Protein AF-A0AA48IBZ1-F1 (afdb_monomer_lite)

Structure (mmCIF, N/CA/C/O backbone):
data_AF-A0AA48IBZ1-F1
#
_entry.id   AF-A0AA48IBZ1-F1
#
loop_
_atom_site.group_PDB
_atom_site.id
_atom_site.type_symbol
_atom_site.label_atom_id
_atom_site.label_alt_id
_atom_site.label_comp_id
_atom_site.label_asym_id
_atom_site.label_entity_id
_atom_site.label_seq_id
_atom_site.pdbx_PDB_ins_code
_atom_site.Cartn_x
_atom_site.Cartn_y
_atom_site.Cartn_z
_atom_site.occupancy
_atom_site.B_iso_or_equiv
_atom_site.auth_seq_id
_atom_site.auth_comp_id
_atom_site.auth_asym_id
_atom_site.auth_atom_id
_atom_site.pdbx_PDB_model_num
ATOM 1 N N . MET A 1 1 ? -25.183 5.230 -11.587 1.00 40.72 1 MET A N 1
ATOM 2 C CA . MET A 1 1 ? -25.996 4.722 -10.460 1.00 40.72 1 MET A CA 1
ATOM 3 C C . MET A 1 1 ? -25.182 3.566 -9.901 1.00 40.72 1 MET A C 1
ATOM 5 O O . MET A 1 1 ? -24.832 2.712 -10.692 1.00 40.72 1 MET A O 1
ATOM 9 N N . GLU A 1 2 ? -24.649 3.564 -8.687 1.00 37.97 2 GLU A N 1
ATOM 10 C CA . GLU A 1 2 ? -25.149 4.068 -7.408 1.00 37.97 2 GLU A CA 1
ATOM 11 C C . GLU A 1 2 ? -24.006 4.773 -6.653 1.00 37.97 2 GLU A C 1
ATOM 13 O O . GLU A 1 2 ? -23.001 4.158 -6.321 1.00 37.97 2 GLU A O 1
ATOM 18 N N . ASN A 1 3 ? -24.149 6.074 -6.392 1.00 48.50 3 ASN A N 1
ATOM 19 C CA . ASN A 1 3 ? -23.362 6.773 -5.375 1.00 48.50 3 ASN A CA 1
ATOM 20 C C . ASN A 1 3 ? -24.295 6.941 -4.181 1.00 48.50 3 ASN A C 1
ATOM 22 O O . ASN A 1 3 ? -24.915 7.989 -4.010 1.00 48.50 3 ASN A O 1
ATOM 26 N N . SER A 1 4 ? -24.471 5.875 -3.409 1.00 59.22 4 SER A N 1
ATOM 27 C CA . SER A 1 4 ? -24.943 6.062 -2.048 1.00 59.22 4 SER A CA 1
ATOM 28 C C . SER A 1 4 ? -23.701 6.167 -1.182 1.00 59.22 4 SER A C 1
ATOM 30 O O . SER A 1 4 ? -23.039 5.167 -0.923 1.00 59.22 4 SER A O 1
ATOM 32 N N . ASP A 1 5 ? -23.394 7.380 -0.718 1.00 83.88 5 ASP A N 1
ATOM 33 C CA . ASP A 1 5 ? -22.359 7.644 0.297 1.00 83.88 5 ASP A CA 1
ATOM 34 C C . ASP A 1 5 ? -22.659 6.932 1.631 1.00 83.88 5 ASP A C 1
ATOM 36 O O . ASP A 1 5 ? -21.918 7.083 2.599 1.00 83.88 5 ASP A O 1
ATOM 40 N N . PHE A 1 6 ? -23.758 6.178 1.697 1.00 90.69 6 PHE A N 1
ATOM 41 C CA . PHE A 1 6 ? -24.279 5.513 2.871 1.00 90.69 6 PHE A CA 1
ATOM 42 C C . PHE A 1 6 ? -24.730 4.083 2.560 1.00 90.69 6 PHE A C 1
ATOM 44 O O . PHE A 1 6 ? -25.200 3.775 1.465 1.00 90.69 6 PHE A O 1
ATOM 51 N N . TYR A 1 7 ? -24.642 3.215 3.557 1.00 93.12 7 TYR A N 1
ATOM 52 C CA . TYR A 1 7 ? -25.127 1.848 3.525 1.00 93.12 7 TYR A CA 1
ATOM 53 C C . TYR A 1 7 ? -25.852 1.525 4.826 1.00 93.12 7 TYR A C 1
ATOM 55 O O . TYR A 1 7 ? -25.315 1.745 5.910 1.00 93.12 7 TYR A O 1
ATOM 63 N N . THR A 1 8 ? -27.065 0.993 4.721 1.00 96.00 8 THR A N 1
ATOM 64 C CA . THR A 1 8 ? -27.807 0.491 5.878 1.00 96.00 8 THR A CA 1
ATOM 65 C C . THR A 1 8 ? -27.450 -0.971 6.109 1.00 96.00 8 THR A C 1
ATOM 67 O O . THR A 1 8 ? -27.672 -1.815 5.244 1.00 96.00 8 THR A O 1
ATOM 70 N N . VAL A 1 9 ? -26.906 -1.256 7.288 1.00 96.81 9 VAL A N 1
ATOM 71 C CA . VAL A 1 9 ? -26.463 -2.581 7.727 1.00 96.81 9 VAL A CA 1
ATOM 72 C C . VAL A 1 9 ? -27.644 -3.550 7.731 1.00 96.81 9 VAL A C 1
ATOM 74 O O . VAL A 1 9 ? -28.707 -3.260 8.287 1.00 96.81 9 VAL A O 1
ATOM 77 N N . LEU A 1 10 ? -27.456 -4.716 7.120 1.00 96.50 10 LEU A N 1
ATOM 78 C CA . LEU A 1 10 ? -28.427 -5.802 7.067 1.00 96.50 10 LEU A CA 1
ATOM 79 C C . LEU A 1 10 ? -28.135 -6.857 8.141 1.00 96.50 10 LEU A C 1
ATOM 81 O O . LEU A 1 10 ? -27.057 -6.925 8.733 1.00 96.50 10 LEU A O 1
ATOM 85 N N . LYS A 1 11 ? -29.115 -7.730 8.398 1.00 96.88 11 LYS A N 1
ATOM 86 C CA . LYS A 1 11 ? -28.926 -8.873 9.298 1.00 96.88 11 LYS A CA 1
ATOM 87 C C . LYS A 1 11 ? -27.832 -9.800 8.756 1.00 96.88 11 LYS A C 1
ATOM 89 O O . LYS A 1 11 ? -27.999 -10.373 7.686 1.00 96.88 11 LYS A O 1
ATOM 94 N N . GLY A 1 12 ? -26.770 -9.989 9.542 1.00 93.06 12 GLY A N 1
ATOM 95 C CA . GLY A 1 12 ? -25.626 -10.842 9.193 1.00 93.06 12 GLY A CA 1
ATOM 96 C C . GLY A 1 12 ? -24.453 -10.103 8.543 1.00 93.06 12 GLY A C 1
ATOM 97 O O . GLY A 1 12 ? -23.449 -10.737 8.220 1.00 93.06 12 GLY A O 1
ATOM 98 N N . ASP A 1 13 ? -24.552 -8.786 8.366 1.00 97.06 13 ASP A N 1
ATOM 99 C CA . ASP A 1 13 ? -23.426 -7.986 7.900 1.00 97.06 13 ASP A CA 1
ATOM 100 C C . ASP A 1 13 ? -22.321 -7.875 8.955 1.00 97.06 13 ASP A C 1
ATOM 102 O O . ASP A 1 13 ? -22.568 -7.842 10.161 1.00 97.06 13 ASP A O 1
ATOM 106 N N . THR A 1 14 ? -21.088 -7.767 8.468 1.00 96.88 14 THR A N 1
ATOM 107 C CA . THR A 1 14 ? -19.904 -7.405 9.248 1.00 96.88 14 THR A CA 1
ATOM 108 C C . THR A 1 14 ? -19.197 -6.254 8.545 1.00 96.88 14 THR A C 1
ATOM 110 O O . THR A 1 14 ? -19.291 -6.110 7.327 1.00 96.88 14 THR A O 1
ATOM 113 N N . LEU A 1 15 ? -18.422 -5.434 9.257 1.00 93.81 15 LEU A N 1
ATOM 114 C CA . LEU A 1 15 ? -17.665 -4.377 8.577 1.00 93.81 15 LEU A CA 1
ATOM 115 C C . LEU A 1 15 ? -16.712 -4.935 7.506 1.00 93.81 15 LEU A C 1
ATOM 117 O O . LEU A 1 15 ? -16.547 -4.310 6.461 1.00 93.81 15 LEU A O 1
ATOM 121 N N . CYS A 1 16 ? -16.150 -6.131 7.714 1.00 90.12 16 CYS A N 1
ATOM 122 C CA . CYS A 1 16 ? -15.295 -6.811 6.740 1.00 90.12 16 CYS A CA 1
ATOM 123 C C . CYS A 1 16 ? -16.031 -7.163 5.442 1.00 90.12 16 CYS A C 1
ATOM 125 O O . CYS A 1 16 ? -15.497 -6.929 4.357 1.00 90.12 16 CYS A O 1
ATOM 127 N N . ASN A 1 17 ? -17.241 -7.730 5.509 1.00 94.38 17 ASN A N 1
ATOM 128 C CA . ASN A 1 17 ? -17.964 -8.098 4.287 1.00 94.38 17 ASN A CA 1
ATOM 129 C C . ASN A 1 17 ? -18.548 -6.867 3.572 1.00 94.38 17 ASN A C 1
ATOM 131 O O . ASN A 1 17 ? -18.531 -6.822 2.341 1.00 94.38 17 ASN A O 1
ATOM 135 N N . ILE A 1 18 ? -18.939 -5.833 4.323 1.00 92.25 18 ILE A N 1
ATOM 136 C CA . ILE A 1 18 ? -19.322 -4.526 3.785 1.00 92.25 18 ILE A CA 1
ATOM 137 C C . ILE A 1 18 ? -18.119 -3.912 3.058 1.00 92.25 18 ILE A C 1
ATOM 139 O O . ILE A 1 18 ? -18.229 -3.545 1.889 1.00 92.25 18 ILE A O 1
ATOM 143 N N . ALA A 1 19 ? -16.943 -3.872 3.687 1.00 87.56 19 ALA A N 1
ATOM 144 C CA . ALA A 1 19 ? -15.721 -3.387 3.052 1.00 87.56 19 ALA A CA 1
ATOM 145 C C . ALA A 1 19 ? -15.369 -4.199 1.804 1.00 87.56 19 ALA A C 1
ATOM 147 O O . ALA A 1 19 ? -15.138 -3.629 0.744 1.00 87.56 19 ALA A O 1
ATOM 148 N N . LYS A 1 20 ? -15.443 -5.530 1.855 1.00 83.75 20 LYS A N 1
ATOM 149 C CA . LYS A 1 20 ? -15.198 -6.350 0.665 1.00 83.75 20 LYS A CA 1
ATOM 150 C C . LYS A 1 20 ? -16.146 -6.006 -0.481 1.00 83.75 20 LYS A C 1
ATOM 152 O O . LYS A 1 20 ? -15.704 -5.894 -1.622 1.00 83.75 20 LYS A O 1
ATOM 157 N N . LYS A 1 21 ? -17.432 -5.838 -0.174 1.00 86.19 21 LYS A N 1
ATOM 158 C CA . LYS A 1 21 ? -18.489 -5.558 -1.148 1.00 86.19 21 LYS A CA 1
ATOM 159 C C . LYS A 1 21 ? -18.339 -4.181 -1.790 1.00 86.19 21 LYS A C 1
ATOM 161 O O . LYS A 1 21 ? -18.440 -4.072 -3.006 1.00 86.19 21 LYS A O 1
ATOM 166 N N . PHE A 1 22 ? -18.111 -3.147 -0.987 1.00 85.31 22 PHE A N 1
ATOM 167 C CA . PHE A 1 22 ? -18.132 -1.759 -1.461 1.00 85.31 22 PHE A CA 1
ATOM 168 C C . PHE A 1 22 ? -16.745 -1.201 -1.782 1.00 85.31 22 PHE A C 1
ATOM 170 O O . PHE A 1 22 ? -16.607 -0.326 -2.633 1.00 85.31 22 PHE A O 1
ATOM 177 N N . LEU A 1 23 ? -15.716 -1.721 -1.122 1.00 77.94 23 LEU A N 1
ATOM 178 C CA . LEU A 1 23 ? -14.337 -1.244 -1.191 1.00 77.94 23 LEU A CA 1
ATOM 179 C C . LEU A 1 23 ? -13.395 -2.266 -1.857 1.00 77.94 23 LEU A C 1
ATOM 181 O O . LEU A 1 23 ? -12.216 -1.977 -2.054 1.00 77.94 23 LEU A O 1
ATOM 185 N N . GLY A 1 24 ? -13.895 -3.450 -2.229 1.00 75.50 24 GLY A N 1
ATOM 186 C CA . GLY A 1 24 ? -13.147 -4.486 -2.951 1.00 75.50 24 GLY A CA 1
ATOM 187 C C . GLY A 1 24 ? -12.201 -5.322 -2.083 1.00 75.50 24 GLY A C 1
ATOM 188 O O . GLY A 1 24 ? -11.681 -6.342 -2.547 1.00 75.50 24 GLY A O 1
ATOM 189 N N . ASP A 1 25 ? -12.027 -4.959 -0.813 1.00 75.06 25 ASP A N 1
ATOM 190 C CA . ASP A 1 25 ? -11.089 -5.582 0.120 1.00 75.06 25 ASP A CA 1
ATOM 191 C C . ASP A 1 25 ? -11.682 -5.616 1.538 1.00 75.06 25 ASP A C 1
ATOM 193 O O . ASP A 1 25 ? -12.211 -4.617 2.026 1.00 75.06 25 ASP A O 1
ATOM 197 N N . THR A 1 26 ? -11.613 -6.784 2.184 1.00 79.56 26 THR A N 1
ATOM 198 C CA . THR A 1 26 ? -12.074 -6.980 3.563 1.00 79.56 26 THR A CA 1
ATOM 199 C C . THR A 1 26 ? -11.320 -6.096 4.542 1.00 79.56 26 THR A C 1
ATOM 201 O O . THR A 1 26 ? -11.916 -5.652 5.512 1.00 79.56 26 THR A O 1
ATOM 204 N N . ASP A 1 27 ? -10.045 -5.801 4.281 1.00 77.38 27 ASP A N 1
ATOM 205 C CA . ASP A 1 27 ? -9.158 -5.072 5.192 1.00 77.38 27 ASP A CA 1
ATOM 206 C C . ASP A 1 27 ? -9.456 -3.572 5.273 1.00 77.38 27 ASP A C 1
ATOM 208 O O . ASP A 1 27 ? -9.014 -2.886 6.197 1.00 77.38 27 ASP A O 1
ATOM 212 N N . ARG A 1 28 ? -10.271 -3.065 4.344 1.00 80.06 28 ARG A N 1
ATOM 213 C CA . ARG A 1 28 ? -10.695 -1.660 4.281 1.00 80.06 28 ARG A CA 1
ATOM 214 C C . ARG A 1 28 ? -11.829 -1.323 5.253 1.00 80.06 28 ARG A C 1
ATOM 216 O O . ARG A 1 28 ? -12.324 -0.199 5.275 1.00 80.06 28 ARG A O 1
ATOM 223 N N . PHE A 1 29 ? -12.235 -2.268 6.100 1.00 87.00 29 PHE A N 1
ATOM 224 C CA . PHE A 1 29 ? -13.274 -2.072 7.113 1.00 87.00 29 PHE A CA 1
ATOM 225 C C . PHE A 1 29 ? -12.949 -0.945 8.104 1.00 87.00 29 PHE A C 1
ATOM 227 O O . PHE A 1 29 ? -13.848 -0.248 8.575 1.00 87.00 29 PHE A O 1
ATOM 234 N N . GLN A 1 30 ? -11.661 -0.710 8.369 1.00 81.75 30 GLN A N 1
ATOM 235 C CA . GLN A 1 30 ? -11.209 0.369 9.245 1.00 81.75 30 GLN A CA 1
ATOM 236 C C . GLN A 1 30 ? -11.529 1.759 8.684 1.00 81.75 30 GLN A C 1
ATOM 238 O O . GLN A 1 30 ? -11.794 2.677 9.458 1.00 81.75 30 GLN A O 1
ATOM 243 N N . GLU A 1 31 ? -11.560 1.921 7.358 1.00 82.12 31 GLU A N 1
ATOM 244 C CA . GLU A 1 31 ? -11.960 3.183 6.726 1.00 82.12 31 GLU A CA 1
ATOM 245 C C . GLU A 1 31 ? -13.419 3.508 7.060 1.00 82.12 31 GLU A C 1
ATOM 247 O O . GLU A 1 31 ? -13.750 4.648 7.384 1.00 82.12 31 GLU A O 1
ATOM 252 N N . ILE A 1 32 ? -14.280 2.484 7.048 1.00 88.38 32 ILE A N 1
ATOM 253 C CA . ILE A 1 32 ? -15.687 2.604 7.434 1.00 88.38 32 ILE A CA 1
ATOM 254 C C . ILE A 1 32 ? -15.785 2.967 8.919 1.00 88.38 32 ILE A C 1
ATOM 256 O O . ILE A 1 32 ? -16.519 3.890 9.263 1.00 88.38 32 ILE A O 1
ATOM 260 N N . MET A 1 33 ? -15.020 2.305 9.796 1.00 90.50 33 MET A N 1
ATOM 261 C CA . MET A 1 33 ? -15.014 2.626 11.231 1.00 90.50 33 MET A CA 1
ATOM 262 C C . MET A 1 33 ? -14.649 4.084 11.490 1.00 90.50 33 MET A C 1
ATOM 264 O O . MET A 1 33 ? -15.395 4.792 12.160 1.00 90.50 33 MET A O 1
ATOM 268 N N . MET A 1 34 ? -13.527 4.550 10.935 1.00 81.56 34 MET A N 1
ATOM 269 C CA . MET A 1 34 ? -13.041 5.910 11.174 1.00 81.56 34 MET A CA 1
ATOM 270 C C . MET A 1 34 ? -13.997 6.962 10.622 1.00 81.56 34 MET A C 1
ATOM 272 O O . MET A 1 34 ? -14.252 7.965 11.281 1.00 81.56 34 MET A O 1
ATOM 276 N N . LEU A 1 35 ? -14.569 6.723 9.441 1.00 85.62 35 LEU A N 1
ATOM 277 C CA . LEU A 1 35 ? -15.517 7.647 8.825 1.00 85.62 35 LEU A CA 1
ATOM 278 C C . LEU A 1 35 ? -16.829 7.774 9.616 1.00 85.62 35 LEU A C 1
ATOM 280 O O . LEU A 1 35 ? -17.496 8.806 9.532 1.00 85.62 35 LEU A O 1
ATOM 284 N N . ASN A 1 36 ? -17.184 6.739 10.380 1.00 90.25 36 ASN A N 1
ATOM 285 C CA . ASN A 1 36 ? -18.391 6.678 11.204 1.00 90.25 36 ASN A CA 1
ATOM 286 C C . ASN A 1 36 ? -18.119 6.841 12.705 1.00 90.25 36 ASN A C 1
ATOM 288 O O . ASN A 1 36 ? -19.047 6.697 13.494 1.00 90.25 36 ASN A O 1
ATOM 292 N N . ASN A 1 37 ? -16.876 7.147 13.097 1.00 88.50 37 ASN A N 1
ATOM 293 C CA . ASN A 1 37 ? -16.438 7.238 14.493 1.00 88.50 37 ASN A CA 1
ATOM 294 C C . ASN A 1 37 ? -16.804 5.996 15.335 1.00 88.50 37 ASN A C 1
ATOM 296 O O . ASN A 1 37 ? -17.210 6.126 16.487 1.00 88.50 37 ASN A O 1
ATOM 300 N N . LEU A 1 38 ? -16.689 4.794 14.760 1.00 90.81 38 LEU A N 1
ATOM 301 C CA . LEU A 1 38 ? -16.932 3.542 15.483 1.00 90.81 38 LEU A CA 1
ATOM 302 C C . LEU A 1 38 ? -15.730 3.189 16.364 1.00 90.81 38 LEU A C 1
ATOM 304 O O . LEU A 1 38 ? -14.583 3.216 15.908 1.00 90.81 38 LEU A O 1
ATOM 308 N N . GLU A 1 39 ? -15.999 2.828 17.616 1.00 87.81 39 GLU A N 1
ATOM 309 C CA . GLU A 1 39 ? -14.972 2.407 18.577 1.00 87.81 39 GLU A CA 1
ATOM 310 C C . GLU A 1 39 ? -14.580 0.932 18.408 1.00 87.81 39 GLU A C 1
ATOM 312 O O . GLU A 1 39 ? -13.429 0.566 18.663 1.00 87.81 39 GLU A O 1
ATOM 317 N N . ASP A 1 40 ? -15.509 0.106 17.921 1.00 90.62 40 ASP A N 1
ATOM 318 C CA . ASP A 1 40 ? -15.337 -1.322 17.675 1.00 90.62 40 ASP A CA 1
ATOM 319 C C . ASP A 1 40 ? -15.913 -1.754 16.311 1.00 90.62 40 ASP A C 1
ATOM 321 O O . ASP A 1 40 ? -16.420 -0.945 15.529 1.00 90.62 40 ASP A O 1
ATOM 325 N N . GLU A 1 41 ? -15.770 -3.041 15.993 1.00 91.50 41 GLU A N 1
ATOM 326 C CA . GLU A 1 41 ? -16.207 -3.610 14.715 1.00 91.50 41 GLU A CA 1
ATOM 327 C C . GLU A 1 41 ? -17.701 -3.987 14.691 1.00 91.50 41 GLU A C 1
ATOM 329 O O . GLU A 1 41 ? -18.193 -4.498 13.678 1.00 91.50 41 GLU A O 1
ATOM 334 N N . ASN A 1 42 ? -18.427 -3.758 15.791 1.00 94.31 42 ASN A N 1
ATOM 335 C CA . ASN A 1 42 ? -19.816 -4.165 15.917 1.00 94.31 42 ASN A CA 1
ATOM 336 C C . ASN A 1 42 ? -20.714 -3.224 15.117 1.00 94.31 42 ASN A C 1
ATOM 338 O O . ASN A 1 42 ? -20.695 -2.002 15.266 1.00 94.31 42 ASN A O 1
ATOM 342 N N . VAL A 1 43 ? -21.553 -3.826 14.280 1.00 95.94 43 VAL A N 1
ATOM 343 C CA . VAL A 1 43 ? -22.583 -3.124 13.523 1.00 95.94 43 VAL A CA 1
ATOM 344 C C . VAL A 1 43 ? -23.918 -3.822 13.688 1.00 95.94 43 VAL A C 1
ATOM 346 O O . VAL A 1 43 ? -23.984 -5.046 13.803 1.00 95.94 43 VAL A O 1
ATOM 349 N N . TYR A 1 44 ? -24.991 -3.039 13.702 1.00 96.56 44 TYR A N 1
ATOM 350 C CA . TYR A 1 44 ? -26.329 -3.541 14.004 1.00 96.56 44 TYR A CA 1
ATOM 351 C C . TYR A 1 44 ? -27.271 -3.366 12.814 1.00 96.56 44 TYR A C 1
ATOM 353 O O . TYR A 1 44 ? -27.212 -2.335 12.144 1.00 96.56 44 TYR A O 1
ATOM 361 N N . PRO A 1 45 ? -28.183 -4.322 12.553 1.00 97.25 45 PRO A N 1
ATOM 362 C CA . PRO A 1 45 ? -29.165 -4.177 11.485 1.00 97.25 45 PRO A CA 1
ATOM 363 C C . PRO A 1 45 ? -29.954 -2.867 11.607 1.00 97.25 45 PRO A C 1
ATOM 365 O O . PRO A 1 45 ? -30.458 -2.540 12.679 1.00 97.25 45 PRO A O 1
ATOM 368 N N . GLY A 1 46 ? -30.054 -2.119 10.508 1.00 93.75 46 GLY A N 1
ATOM 369 C CA . GLY A 1 46 ? -30.684 -0.795 10.460 1.00 93.75 46 GLY A CA 1
ATOM 370 C C . GLY A 1 46 ? -29.738 0.381 10.740 1.00 93.75 46 GLY A C 1
ATOM 371 O O . GLY A 1 46 ? -30.092 1.522 10.442 1.00 93.75 46 GLY A O 1
ATOM 372 N N . GLN A 1 47 ? -28.523 0.137 11.242 1.00 97.19 47 GLN A N 1
ATOM 373 C CA . GLN A 1 47 ? -27.496 1.173 11.365 1.00 97.19 47 GLN A CA 1
ATOM 374 C C . GLN A 1 47 ? -27.110 1.693 9.981 1.00 97.19 47 GLN A C 1
ATOM 376 O O . GLN A 1 47 ? -26.842 0.914 9.071 1.00 97.19 47 GLN A O 1
ATOM 381 N N . THR A 1 48 ? -27.053 3.013 9.816 1.00 95.69 48 THR A N 1
ATOM 382 C CA . THR A 1 48 ? -26.596 3.625 8.564 1.00 95.69 48 THR A CA 1
ATOM 383 C C . THR A 1 48 ? -25.138 4.033 8.701 1.00 95.69 48 THR A C 1
ATOM 385 O O . THR A 1 48 ? -24.799 4.879 9.524 1.00 95.69 48 THR A O 1
ATOM 388 N N . LEU A 1 49 ? -24.281 3.416 7.894 1.00 94.69 49 LEU A N 1
ATOM 389 C CA . LEU A 1 49 ? -22.858 3.701 7.805 1.00 94.69 49 LEU A CA 1
ATOM 390 C C . LEU A 1 49 ? -22.599 4.594 6.608 1.00 94.69 49 LEU A C 1
ATOM 392 O O . LEU A 1 49 ? -23.008 4.277 5.498 1.00 94.69 49 LEU A O 1
ATOM 396 N N . ARG A 1 50 ? -21.854 5.671 6.799 1.00 91.62 50 ARG A N 1
ATOM 397 C CA . ARG A 1 50 ? -21.220 6.393 5.708 1.00 91.62 50 ARG A CA 1
ATOM 398 C C . ARG A 1 50 ? -20.119 5.519 5.110 1.00 91.62 50 ARG A C 1
ATOM 400 O O . ARG A 1 50 ? -19.225 5.076 5.828 1.00 91.62 50 ARG A O 1
ATOM 407 N N . LEU A 1 51 ? -20.171 5.263 3.813 1.00 88.56 51 LEU A N 1
ATOM 408 C CA . LEU A 1 51 ? -19.117 4.537 3.120 1.00 88.56 51 LEU A CA 1
ATOM 409 C C . LEU A 1 51 ? -18.050 5.517 2.620 1.00 88.56 51 LEU A C 1
ATOM 411 O O . LEU A 1 51 ? -18.387 6.625 2.186 1.00 88.56 51 LEU A O 1
ATOM 415 N N . PRO A 1 52 ? -16.760 5.135 2.658 1.00 77.62 52 PRO A N 1
ATOM 416 C CA . PRO A 1 52 ? -15.727 5.868 1.949 1.00 77.62 52 PRO A CA 1
ATOM 417 C C . PRO A 1 52 ? -16.143 5.988 0.489 1.00 77.62 52 PRO A C 1
ATOM 419 O O . PRO A 1 52 ? -16.479 4.989 -0.153 1.00 77.62 52 PRO A O 1
ATOM 422 N N . LYS A 1 53 ? -16.137 7.211 -0.046 1.00 68.25 53 LYS A N 1
ATOM 423 C CA . LYS A 1 53 ? -16.321 7.384 -1.483 1.00 68.25 53 LYS A CA 1
ATOM 424 C C . LYS A 1 53 ? -15.226 6.579 -2.170 1.00 68.25 53 LYS A C 1
ATOM 426 O O . LYS A 1 53 ? -14.052 6.786 -1.873 1.00 68.25 53 LYS A O 1
ATOM 431 N N . ASN A 1 54 ? -15.594 5.739 -3.135 1.00 53.97 54 ASN A N 1
ATOM 432 C CA . ASN A 1 54 ? -14.657 5.173 -4.113 1.00 53.97 54 ASN A CA 1
ATOM 433 C C . ASN A 1 54 ? -14.180 6.282 -5.083 1.00 53.97 54 ASN A C 1
ATOM 435 O O . ASN A 1 54 ? -14.182 6.135 -6.300 1.00 53.97 54 ASN A O 1
ATOM 439 N N . GLN A 1 55 ? -13.845 7.454 -4.540 1.00 42.22 55 GLN A N 1
ATOM 440 C CA . GLN A 1 55 ? -13.168 8.518 -5.247 1.00 42.22 55 GLN A CA 1
ATOM 441 C C . GLN A 1 55 ? -11.680 8.211 -5.153 1.00 42.22 55 GLN A C 1
ATOM 443 O O . GLN A 1 55 ? -11.089 8.264 -4.075 1.00 42.22 55 GLN A O 1
ATOM 448 N N . CYS A 1 56 ? -11.109 7.853 -6.299 1.00 44.22 56 CYS A N 1
ATOM 449 C CA . CYS A 1 56 ? -9.678 7.802 -6.563 1.00 44.22 56 CYS A CA 1
ATOM 450 C C . CYS A 1 56 ? -9.031 9.174 -6.301 1.00 44.22 56 CYS A C 1
ATOM 452 O O . CYS A 1 56 ? -8.808 9.916 -7.251 1.00 44.22 56 CYS A O 1
ATOM 454 N N . SER A 1 57 ? -8.862 9.564 -5.030 1.00 50.38 57 SER A N 1
ATOM 455 C CA . SER A 1 57 ? -8.040 10.718 -4.626 1.00 50.38 57 SER A CA 1
ATOM 456 C C . SER A 1 57 ? -7.853 10.874 -3.102 1.00 50.38 57 SER A C 1
ATOM 458 O O . SER A 1 57 ? -7.603 11.987 -2.633 1.00 50.38 57 SER A O 1
ATOM 460 N N . GLY A 1 58 ? -8.045 9.833 -2.284 1.00 56.28 58 GLY A N 1
ATOM 461 C CA . GLY A 1 58 ? -7.959 9.944 -0.821 1.00 56.28 58 GLY A CA 1
ATOM 462 C C . GLY A 1 58 ? -7.053 8.884 -0.215 1.00 56.28 58 GLY A C 1
ATOM 463 O O . GLY A 1 58 ? -7.232 7.698 -0.482 1.00 56.28 58 GLY A O 1
ATOM 464 N N . ASP A 1 59 ? -6.083 9.303 0.596 1.00 68.00 59 ASP A N 1
ATOM 465 C CA . ASP A 1 59 ? -5.252 8.399 1.394 1.00 68.00 59 ASP A CA 1
ATOM 466 C C . ASP A 1 59 ? -6.134 7.461 2.245 1.00 68.00 59 ASP A C 1
ATOM 468 O O . ASP A 1 59 ? -7.081 7.916 2.892 1.00 68.00 59 ASP A O 1
ATOM 472 N N . ILE A 1 60 ? -5.809 6.165 2.295 1.00 74.94 60 ILE A N 1
ATOM 473 C CA . ILE A 1 60 ? -6.440 5.217 3.229 1.00 74.94 60 ILE A CA 1
ATOM 474 C C . ILE A 1 60 ? -6.033 5.613 4.649 1.00 74.94 60 ILE A C 1
ATOM 476 O O . ILE A 1 60 ? -4.862 5.882 4.903 1.00 74.94 60 ILE A O 1
ATOM 480 N N . LEU A 1 61 ? -6.965 5.626 5.599 1.00 80.88 61 LEU A N 1
ATOM 481 C CA . LEU A 1 61 ? -6.621 5.781 7.012 1.00 80.88 61 LEU A CA 1
ATOM 482 C C . LEU A 1 61 ? -6.493 4.402 7.660 1.00 80.88 61 LEU A C 1
ATOM 484 O O . LEU A 1 61 ? -7.416 3.594 7.603 1.00 80.88 61 LEU A O 1
ATOM 488 N N . TYR A 1 62 ? -5.352 4.146 8.295 1.00 84.38 62 TYR A N 1
ATOM 489 C CA . TYR A 1 62 ? -5.036 2.890 8.966 1.00 84.38 62 TYR A CA 1
ATOM 490 C C . TYR A 1 62 ? -4.750 3.123 10.450 1.00 84.38 62 TYR A C 1
ATOM 492 O O . TYR A 1 62 ? -3.935 3.976 10.797 1.00 84.38 62 TYR A O 1
ATOM 500 N N . LYS A 1 63 ? -5.399 2.353 11.331 1.00 85.75 63 LYS A N 1
ATOM 501 C CA . LYS A 1 63 ? -5.138 2.393 12.777 1.00 85.75 63 LYS A CA 1
ATOM 502 C C . LYS A 1 63 ? -4.146 1.292 13.117 1.00 85.75 63 LYS A C 1
ATOM 504 O O . LYS A 1 63 ? -4.493 0.113 13.035 1.00 85.75 63 LYS A O 1
ATOM 509 N N . VAL A 1 64 ? -2.942 1.698 13.513 1.00 92.00 64 VAL A N 1
ATOM 510 C CA . VAL A 1 64 ? -1.847 0.811 13.913 1.00 92.00 64 VAL A CA 1
ATOM 511 C C . VAL A 1 64 ? -2.320 -0.150 15.000 1.00 92.00 64 VAL A C 1
ATOM 513 O O . VAL A 1 64 ? -2.903 0.262 16.007 1.00 92.00 64 VAL A O 1
ATOM 516 N N . LYS A 1 65 ? -2.048 -1.436 14.800 1.00 89.19 65 LYS A N 1
ATOM 517 C CA . LYS A 1 65 ? -2.297 -2.525 15.743 1.00 89.19 65 LYS A CA 1
ATOM 518 C C . LYS A 1 65 ? -1.006 -2.905 16.469 1.00 89.19 65 LYS A C 1
ATOM 520 O O . LYS A 1 65 ? 0.099 -2.582 16.040 1.00 89.19 65 LYS A O 1
ATOM 525 N N . SER A 1 66 ? -1.149 -3.594 17.600 1.00 92.94 66 SER A N 1
ATOM 526 C CA . SER A 1 66 ? 0.005 -4.141 18.320 1.00 92.94 66 SER A CA 1
ATOM 527 C C . SER A 1 66 ? 0.777 -5.113 17.427 1.00 92.94 66 SER A C 1
ATOM 529 O O . SER A 1 66 ? 0.178 -6.023 16.858 1.00 92.94 66 SER A O 1
ATOM 531 N N . GLY A 1 67 ? 2.091 -4.909 17.311 1.00 92.06 67 GLY A N 1
ATOM 532 C CA . GLY A 1 67 ? 2.979 -5.721 16.475 1.00 92.06 67 GLY A CA 1
ATOM 533 C C . GLY A 1 67 ? 3.127 -5.255 15.023 1.00 92.06 67 GLY A C 1
ATOM 534 O O . GLY A 1 67 ? 3.932 -5.837 14.303 1.00 92.06 67 GLY A O 1
ATOM 535 N N . ASP A 1 68 ? 2.412 -4.212 14.590 1.00 95.69 68 ASP A N 1
ATOM 536 C CA . ASP A 1 68 ? 2.568 -3.689 13.232 1.00 95.69 68 ASP A CA 1
ATOM 537 C C . ASP A 1 68 ? 3.947 -3.057 13.005 1.00 95.69 68 ASP A C 1
ATOM 539 O O . ASP A 1 68 ? 4.463 -2.309 13.840 1.00 95.69 68 ASP A O 1
ATOM 543 N N . SER A 1 69 ? 4.486 -3.261 11.803 1.00 97.06 69 SER A N 1
ATOM 544 C CA . SER A 1 69 ? 5.606 -2.486 11.277 1.00 97.06 69 SER A CA 1
ATOM 545 C C . SER A 1 69 ? 5.184 -1.678 10.048 1.00 97.06 69 SER A C 1
ATOM 547 O O . SER A 1 69 ? 4.290 -2.062 9.290 1.00 97.06 69 SER A O 1
ATOM 549 N N . LEU A 1 70 ? 5.874 -0.565 9.786 1.00 95.81 70 LEU A N 1
ATOM 550 C CA . LEU A 1 70 ? 5.668 0.211 8.559 1.00 95.81 70 LEU A CA 1
ATOM 551 C C . LEU A 1 70 ? 5.905 -0.625 7.287 1.00 95.81 70 LEU A C 1
ATOM 553 O O . LEU A 1 70 ? 5.300 -0.343 6.250 1.00 95.81 70 LEU A O 1
ATOM 557 N N . TRP A 1 71 ? 6.774 -1.642 7.356 1.00 95.25 71 TRP A N 1
ATOM 558 C CA . TRP A 1 71 ? 7.013 -2.565 6.247 1.00 95.25 71 TRP A CA 1
ATOM 559 C C . TRP A 1 71 ? 5.782 -3.431 5.983 1.00 95.25 71 TRP A C 1
ATOM 561 O O . TRP A 1 71 ? 5.336 -3.490 4.840 1.00 95.25 71 TRP A O 1
ATOM 571 N N . ASP A 1 72 ? 5.203 -4.044 7.019 1.00 93.69 72 ASP A N 1
ATOM 572 C CA . ASP A 1 72 ? 4.040 -4.933 6.879 1.00 93.69 72 ASP A CA 1
ATOM 573 C C . ASP A 1 72 ? 2.816 -4.158 6.399 1.00 93.69 72 ASP A C 1
ATOM 575 O O . ASP A 1 72 ? 2.118 -4.587 5.480 1.00 93.69 72 ASP A O 1
ATOM 579 N N . ILE A 1 73 ? 2.617 -2.955 6.940 1.00 91.06 73 ILE A N 1
ATOM 580 C CA . ILE A 1 73 ? 1.563 -2.039 6.500 1.00 91.06 73 ILE A CA 1
ATOM 581 C C . ILE A 1 73 ? 1.766 -1.683 5.019 1.00 91.06 73 ILE A C 1
ATOM 583 O O . ILE A 1 73 ? 0.844 -1.808 4.215 1.00 91.06 73 ILE A O 1
ATOM 587 N N . ALA A 1 74 ? 2.975 -1.293 4.606 1.00 89.12 74 ALA A N 1
ATOM 588 C CA . ALA A 1 74 ? 3.245 -1.003 3.197 1.00 89.12 74 ALA A CA 1
ATOM 589 C C . ALA A 1 74 ? 3.091 -2.235 2.294 1.00 89.12 74 ALA A C 1
ATOM 591 O O . ALA A 1 74 ? 2.634 -2.114 1.159 1.00 89.12 74 ALA A O 1
ATOM 592 N N . GLN A 1 75 ? 3.454 -3.424 2.771 1.00 85.50 75 GLN A N 1
ATOM 593 C CA . GLN A 1 75 ? 3.278 -4.659 2.018 1.00 85.50 75 GLN A CA 1
ATOM 594 C C . GLN A 1 75 ? 1.795 -4.968 1.812 1.00 85.50 75 GLN A C 1
ATOM 596 O O . GLN A 1 75 ? 1.403 -5.297 0.694 1.00 85.50 75 GLN A O 1
ATOM 601 N N . ARG A 1 76 ? 0.989 -4.819 2.864 1.00 82.31 76 ARG A N 1
ATOM 602 C CA . ARG A 1 76 ? -0.455 -5.059 2.849 1.00 82.31 76 ARG A CA 1
ATOM 603 C C . ARG A 1 76 ? -1.185 -4.082 1.938 1.00 82.31 76 ARG A C 1
ATOM 605 O O . ARG A 1 76 ? -1.893 -4.505 1.036 1.00 82.31 76 ARG A O 1
ATOM 612 N N . PHE A 1 77 ? -0.980 -2.785 2.145 1.00 79.06 77 PHE A N 1
ATOM 613 C CA . PHE A 1 77 ? -1.783 -1.759 1.477 1.00 79.06 77 PHE A CA 1
ATOM 614 C C . PHE A 1 77 ? -1.201 -1.284 0.147 1.00 79.06 77 PHE A C 1
ATOM 616 O O . PHE A 1 77 ? -1.940 -0.818 -0.711 1.00 79.06 77 PHE A O 1
ATOM 623 N N . LEU A 1 78 ? 0.118 -1.379 -0.043 1.00 77.44 78 LEU A N 1
ATOM 624 C CA . LEU A 1 78 ? 0.796 -0.875 -1.244 1.00 77.44 78 LEU A CA 1
ATOM 625 C C . LEU A 1 78 ? 1.390 -1.997 -2.109 1.00 77.44 78 LEU A C 1
ATOM 627 O O . LEU A 1 78 ? 2.086 -1.710 -3.093 1.00 77.44 78 LEU A O 1
ATOM 631 N N . GLY A 1 79 ? 1.180 -3.258 -1.714 1.00 75.19 79 GLY A N 1
ATOM 632 C CA . GLY A 1 79 ? 1.687 -4.465 -2.373 1.00 75.19 79 GLY A CA 1
ATOM 633 C C . GLY A 1 79 ? 3.210 -4.633 -2.321 1.00 75.19 79 GLY A C 1
ATOM 634 O O . GLY A 1 79 ? 3.750 -5.541 -2.958 1.00 75.19 79 GLY A O 1
ATOM 635 N N . ASN A 1 80 ? 3.926 -3.756 -1.606 1.00 79.25 80 ASN A N 1
ATOM 636 C CA . ASN A 1 80 ? 5.382 -3.795 -1.492 1.00 79.25 80 ASN A CA 1
ATOM 637 C C . ASN A 1 80 ? 5.866 -3.087 -0.221 1.00 79.25 80 ASN A C 1
ATOM 639 O O . ASN A 1 80 ? 5.846 -1.856 -0.140 1.00 79.25 80 ASN A O 1
ATOM 643 N N . GLY A 1 81 ? 6.416 -3.853 0.723 1.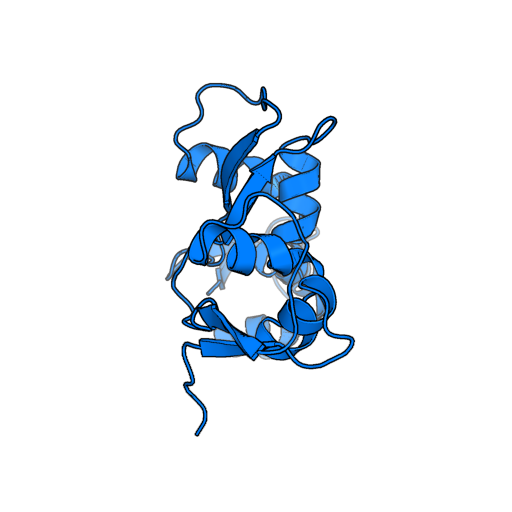00 85.81 81 GLY A N 1
ATOM 644 C CA . GLY A 1 81 ? 6.928 -3.319 1.986 1.00 85.81 81 GLY A CA 1
ATOM 645 C C . GLY A 1 81 ? 8.013 -2.248 1.831 1.00 85.81 81 GLY A C 1
ATOM 646 O O . GLY A 1 81 ? 8.110 -1.339 2.649 1.00 85.81 81 GLY A O 1
ATOM 647 N N . LYS A 1 82 ? 8.776 -2.233 0.724 1.00 87.12 82 LYS A N 1
ATOM 648 C CA . LYS A 1 82 ? 9.789 -1.188 0.445 1.00 87.12 82 LYS A CA 1
ATOM 649 C C . LYS A 1 82 ? 9.188 0.210 0.256 1.00 87.12 82 LYS A C 1
ATOM 651 O O . LYS A 1 82 ? 9.928 1.196 0.293 1.00 87.12 82 LYS A O 1
ATOM 656 N N . LYS A 1 83 ? 7.871 0.317 0.065 1.00 86.25 83 LYS A N 1
ATOM 657 C CA . LYS A 1 83 ? 7.155 1.593 -0.049 1.00 86.25 83 LYS A CA 1
ATOM 658 C C . LYS A 1 83 ? 6.861 2.258 1.293 1.00 86.25 83 LYS A C 1
ATOM 660 O O . LYS A 1 83 ? 6.330 3.362 1.298 1.00 86.25 83 LYS A O 1
ATOM 665 N N . PHE A 1 84 ? 7.257 1.668 2.417 1.00 91.88 84 PHE A N 1
ATOM 666 C CA . PHE A 1 84 ? 7.022 2.238 3.745 1.00 91.88 84 PHE A CA 1
ATOM 667 C C . PHE A 1 84 ? 7.493 3.697 3.906 1.00 91.88 84 PHE A C 1
ATOM 669 O O . PHE A 1 84 ? 6.876 4.487 4.616 1.00 91.88 84 PHE A O 1
ATOM 676 N N . LYS A 1 85 ? 8.537 4.110 3.173 1.00 90.75 85 LYS A N 1
ATOM 677 C CA . LYS A 1 85 ? 9.011 5.506 3.139 1.00 90.75 85 LYS A CA 1
ATOM 678 C C . LYS A 1 85 ? 7.961 6.498 2.626 1.00 90.75 85 LYS A C 1
ATOM 680 O O . LYS A 1 85 ? 8.004 7.670 2.989 1.00 90.75 85 LYS A O 1
ATOM 685 N N . GLN A 1 86 ? 7.030 6.048 1.785 1.00 87.75 86 GLN A N 1
ATOM 686 C CA . GLN A 1 86 ? 5.910 6.865 1.319 1.00 87.75 86 GLN A CA 1
ATOM 687 C C . GLN A 1 86 ? 4.943 7.151 2.474 1.00 87.75 86 GLN A C 1
ATOM 689 O O . GLN A 1 86 ? 4.535 8.296 2.642 1.00 87.75 86 GL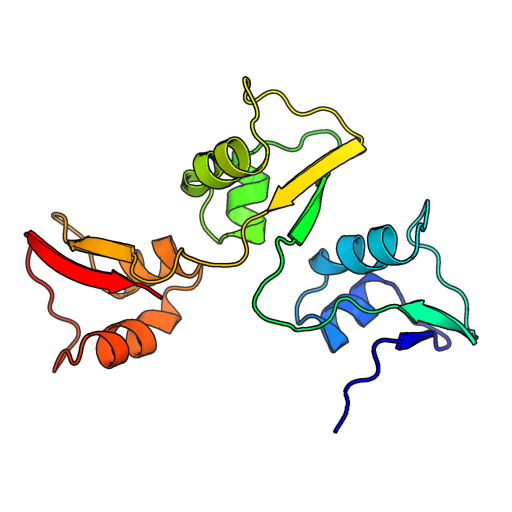N A O 1
ATOM 694 N N . ILE A 1 87 ? 4.682 6.152 3.327 1.00 90.94 87 ILE A N 1
ATOM 695 C CA . ILE A 1 87 ? 3.876 6.296 4.549 1.00 90.94 87 ILE A CA 1
ATOM 696 C C . ILE A 1 87 ? 4.548 7.282 5.512 1.00 90.94 87 ILE A C 1
ATOM 698 O O . ILE A 1 87 ? 3.890 8.199 6.000 1.00 90.94 87 ILE A O 1
ATOM 702 N N . ILE A 1 88 ? 5.864 7.160 5.728 1.00 92.75 88 ILE A N 1
ATOM 703 C CA . ILE A 1 88 ? 6.641 8.105 6.555 1.00 92.75 88 ILE A CA 1
ATOM 704 C C . ILE A 1 88 ? 6.479 9.536 6.040 1.00 92.75 88 ILE A C 1
ATOM 706 O O . ILE A 1 88 ? 6.111 10.429 6.803 1.00 92.75 88 ILE A O 1
ATOM 710 N N . LYS A 1 89 ? 6.727 9.756 4.742 1.00 90.19 89 LYS A N 1
ATOM 711 C CA . LYS A 1 89 ? 6.667 11.089 4.130 1.00 90.19 89 LYS A CA 1
ATOM 712 C C . LYS A 1 89 ? 5.268 11.695 4.232 1.00 90.19 89 LYS A C 1
ATOM 714 O O . LYS A 1 89 ? 5.144 12.865 4.585 1.00 90.19 89 LYS A O 1
ATOM 719 N N . LEU A 1 90 ? 4.234 10.909 3.937 1.00 89.44 90 LEU A N 1
ATOM 720 C CA . LEU A 1 90 ? 2.843 11.357 3.954 1.00 89.44 90 LEU A CA 1
ATOM 721 C C . LEU A 1 90 ? 2.377 11.750 5.363 1.00 89.44 90 LEU A C 1
ATOM 723 O O . LEU A 1 90 ? 1.712 12.769 5.537 1.00 89.44 90 LEU A O 1
ATOM 727 N N . ASN A 1 91 ? 2.784 10.981 6.373 1.00 91.44 91 ASN A N 1
ATOM 728 C CA . ASN A 1 91 ? 2.433 11.226 7.774 1.00 91.44 91 ASN A CA 1
ATOM 729 C C . ASN A 1 91 ? 3.413 12.140 8.509 1.00 91.44 91 ASN A C 1
ATOM 731 O O . ASN A 1 91 ? 3.221 12.399 9.694 1.00 91.44 91 ASN A O 1
ATOM 735 N N . LYS A 1 92 ? 4.458 12.627 7.826 1.00 94.12 92 LYS A N 1
ATOM 736 C CA . LYS A 1 92 ? 5.530 13.442 8.415 1.00 94.12 92 LYS A CA 1
ATOM 737 C C . LYS A 1 92 ? 6.161 12.774 9.647 1.00 94.12 92 LYS A C 1
ATOM 739 O O . LYS A 1 92 ? 6.502 13.454 10.612 1.00 94.12 92 LYS A O 1
ATOM 744 N N . LEU A 1 93 ? 6.300 11.445 9.622 1.00 94.88 93 LEU A N 1
ATOM 745 C CA . LEU A 1 93 ? 6.926 10.709 10.720 1.00 94.88 93 LEU A CA 1
ATOM 746 C C . LEU A 1 93 ? 8.423 11.019 10.760 1.00 94.88 93 LEU A C 1
ATOM 748 O O . LEU A 1 93 ? 9.084 11.086 9.723 1.00 94.88 93 LEU A O 1
ATOM 752 N N . THR A 1 94 ? 8.956 11.190 11.965 1.00 92.50 94 THR A N 1
ATOM 753 C CA . THR A 1 94 ? 10.392 11.392 12.205 1.00 92.50 94 THR A CA 1
ATOM 754 C C . THR A 1 94 ? 11.109 10.098 12.584 1.00 92.50 94 THR A C 1
ATOM 756 O O . THR A 1 94 ? 12.333 10.037 12.501 1.00 92.50 94 THR A O 1
ATOM 759 N N . THR A 1 95 ? 10.358 9.059 12.962 1.00 92.38 95 THR A N 1
ATOM 760 C CA . THR A 1 95 ? 10.854 7.723 13.311 1.00 92.38 95 THR A CA 1
ATOM 761 C C . THR A 1 95 ? 10.009 6.647 12.620 1.00 92.38 95 THR A C 1
ATOM 763 O O . THR A 1 95 ? 8.940 6.929 12.073 1.00 92.38 95 THR A O 1
ATOM 766 N N . ASP A 1 96 ? 10.498 5.411 12.621 1.00 90.69 96 ASP A N 1
ATOM 767 C CA . ASP A 1 96 ? 9.774 4.216 12.178 1.00 90.69 96 ASP A CA 1
ATOM 768 C C . ASP A 1 96 ? 8.989 3.526 13.307 1.00 90.69 96 ASP A C 1
ATOM 770 O O . ASP A 1 96 ? 8.273 2.555 13.054 1.00 90.69 96 ASP A O 1
ATOM 774 N N . MET A 1 97 ? 9.092 4.040 14.537 1.00 93.62 97 MET A N 1
ATOM 775 C CA . MET A 1 97 ? 8.370 3.530 15.695 1.00 93.62 97 MET A CA 1
ATOM 776 C C . MET A 1 97 ? 6.880 3.847 15.568 1.00 93.62 97 MET A C 1
ATOM 778 O O . MET A 1 97 ? 6.486 5.007 15.425 1.00 93.62 97 MET A O 1
ATOM 782 N N . LEU A 1 98 ? 6.062 2.801 15.647 1.00 95.56 98 LEU A N 1
ATOM 783 C CA . LEU A 1 98 ? 4.610 2.890 15.609 1.00 95.56 98 LEU A CA 1
ATOM 784 C C . LEU A 1 98 ? 4.019 2.579 16.981 1.00 95.56 98 LEU A C 1
ATOM 786 O O . LEU A 1 98 ? 4.491 1.684 17.682 1.00 95.56 98 LEU A O 1
ATOM 790 N N . TYR A 1 99 ? 2.954 3.291 17.338 1.00 94.44 99 TYR A N 1
ATOM 791 C CA . TYR A 1 99 ? 2.221 3.063 18.581 1.00 94.44 99 TYR A CA 1
ATOM 792 C C . TYR A 1 99 ? 0.840 2.478 18.284 1.00 94.44 99 TYR A C 1
ATOM 794 O O . TYR A 1 99 ? 0.141 3.008 17.416 1.00 94.44 99 TYR A O 1
ATOM 802 N N . PRO A 1 100 ? 0.394 1.430 19.000 1.00 92.62 100 PRO A N 1
ATOM 803 C CA . PRO A 1 100 ? -0.970 0.935 18.866 1.00 92.62 100 PRO A CA 1
ATOM 804 C C . PRO A 1 100 ? -1.992 2.066 19.031 1.00 92.62 100 PRO A C 1
ATOM 806 O O . PRO A 1 100 ? -1.919 2.858 19.968 1.00 92.62 100 PRO A O 1
ATOM 809 N N . GLY A 1 101 ? -2.935 2.156 18.097 1.00 84.25 101 GLY A N 1
ATOM 810 C CA . GLY A 1 101 ? -3.930 3.223 18.033 1.00 84.25 101 GLY A CA 1
ATOM 811 C C . GLY A 1 101 ? -3.519 4.457 17.224 1.00 84.25 101 GLY A C 1
ATOM 812 O O . GLY A 1 101 ? -4.394 5.262 16.908 1.00 84.25 101 GLY A O 1
ATOM 813 N N . GLN A 1 102 ? -2.248 4.597 16.834 1.00 93.19 102 GLN A N 1
ATOM 814 C CA . GLN A 1 102 ? -1.798 5.655 15.926 1.00 93.19 102 GLN A CA 1
ATOM 815 C C . GLN A 1 102 ? -2.521 5.553 14.578 1.00 93.19 102 GLN A C 1
ATOM 817 O O . GLN A 1 102 ? -2.638 4.469 14.009 1.00 93.19 102 GLN A O 1
ATOM 822 N N . ILE A 1 103 ? -2.980 6.687 14.048 1.00 88.25 103 ILE A N 1
ATOM 823 C CA . ILE A 1 103 ? -3.630 6.756 12.736 1.00 88.25 103 ILE A CA 1
ATOM 824 C C . ILE A 1 103 ? -2.595 7.159 11.685 1.00 88.25 103 ILE A C 1
ATOM 826 O O . ILE A 1 103 ? -1.975 8.218 11.791 1.00 88.25 103 ILE A O 1
ATOM 830 N N . LEU A 1 104 ? -2.416 6.318 10.670 1.00 90.75 104 LEU A N 1
ATOM 831 C CA . LEU A 1 104 ? -1.560 6.560 9.516 1.00 90.75 104 LEU A CA 1
ATOM 832 C C . LEU A 1 104 ? -2.404 6.794 8.267 1.00 90.75 104 LEU A C 1
ATOM 834 O O . LEU A 1 104 ? -3.296 6.015 7.952 1.00 90.75 104 LEU A O 1
ATOM 838 N N . LYS A 1 105 ? -2.062 7.830 7.511 1.00 86.62 105 LYS A N 1
ATOM 839 C CA . LYS A 1 105 ? -2.453 8.000 6.114 1.00 86.62 105 LYS A CA 1
ATOM 840 C C . LYS A 1 105 ? -1.601 7.089 5.239 1.00 86.62 105 LYS A C 1
ATOM 842 O O . LYS A 1 105 ? -0.373 7.148 5.284 1.00 86.62 105 LYS A O 1
ATOM 847 N N . ILE A 1 106 ? -2.226 6.252 4.438 1.00 85.69 106 ILE A N 1
ATOM 848 C CA . ILE A 1 106 ? -1.572 5.317 3.539 1.00 85.69 106 ILE A CA 1
ATOM 849 C C . ILE A 1 106 ? -1.837 5.803 2.111 1.00 85.69 106 ILE A C 1
ATOM 851 O O . ILE A 1 106 ? -3.001 5.939 1.731 1.00 85.69 106 ILE A O 1
ATOM 855 N N . PRO A 1 107 ? -0.786 6.103 1.329 1.00 79.62 107 PRO A N 1
ATOM 856 C CA . PRO A 1 107 ? -0.960 6.670 -0.002 1.00 79.62 107 PRO A CA 1
ATOM 857 C C . PRO A 1 107 ? -1.642 5.655 -0.919 1.00 79.62 107 PRO A C 1
ATOM 859 O O . PRO A 1 107 ? -1.164 4.535 -1.063 1.00 79.62 107 PRO A O 1
ATOM 862 N N . THR A 1 108 ? -2.738 6.044 -1.556 1.00 72.19 108 THR A N 1
ATOM 863 C CA . THR A 1 108 ? -3.477 5.192 -2.505 1.00 72.19 108 THR A CA 1
ATOM 864 C C . THR A 1 108 ? -3.075 5.415 -3.952 1.00 72.19 108 THR A C 1
ATOM 866 O O . THR A 1 108 ? -3.347 4.569 -4.800 1.00 72.19 108 THR A O 1
ATOM 869 N N . GLU A 1 109 ? -2.386 6.520 -4.232 1.00 68.25 109 GLU A N 1
ATOM 870 C CA . GLU A 1 109 ? -2.015 6.907 -5.584 1.00 68.25 109 GLU A CA 1
ATOM 871 C C . GLU A 1 109 ? -0.510 7.022 -5.753 1.00 68.25 109 GLU A C 1
ATOM 873 O O . GLU A 1 109 ? 0.242 7.471 -4.881 1.00 68.25 109 GLU A O 1
ATOM 878 N N . ILE A 1 110 ? -0.077 6.648 -6.947 1.00 68.75 110 ILE A N 1
ATOM 879 C CA . ILE A 1 110 ? 1.229 7.034 -7.442 1.00 68.75 110 ILE A CA 1
ATOM 880 C C . ILE A 1 110 ? 1.098 8.500 -7.859 1.00 68.75 110 ILE A C 1
ATOM 882 O O . ILE A 1 110 ? 0.159 8.836 -8.578 1.00 68.75 110 ILE A O 1
ATOM 886 N N . PRO A 1 111 ? 2.013 9.393 -7.442 1.00 68.62 111 PRO A N 1
ATOM 887 C CA . PRO A 1 111 ? 1.955 10.782 -7.866 1.00 68.62 111 PRO A CA 1
ATOM 888 C C . PRO A 1 111 ? 1.845 10.884 -9.389 1.00 68.62 111 PRO A C 1
ATOM 890 O O . PRO A 1 111 ? 2.646 10.279 -10.113 1.00 68.62 111 PRO A O 1
ATOM 893 N N . SER A 1 112 ? 0.876 11.670 -9.859 1.00 65.06 112 SER A N 1
ATOM 894 C CA . SER A 1 112 ? 0.703 11.938 -11.284 1.00 65.06 112 SER A CA 1
ATOM 895 C C . SER A 1 112 ? 2.020 12.443 -11.890 1.00 65.06 112 SER A C 1
ATOM 897 O O . SER A 1 112 ? 2.721 13.262 -11.290 1.00 65.06 112 SER A O 1
AT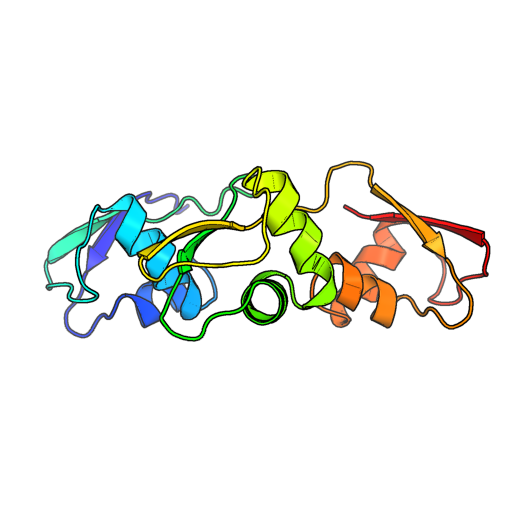OM 899 N N . ASN A 1 113 ? 2.370 11.927 -13.072 1.00 78.69 113 ASN A N 1
ATOM 900 C CA . ASN A 1 113 ? 3.645 12.145 -13.774 1.00 78.69 113 ASN A CA 1
ATOM 901 C C . ASN A 1 113 ? 4.889 11.494 -13.143 1.00 78.69 113 ASN A C 1
ATOM 903 O O . ASN A 1 113 ? 6.011 11.947 -13.389 1.00 78.69 113 ASN A O 1
ATOM 907 N N . THR A 1 114 ? 4.742 10.413 -12.373 1.00 86.31 114 THR A N 1
ATOM 908 C CA . THR A 1 114 ? 5.912 9.645 -11.928 1.00 86.31 114 THR A CA 1
ATOM 909 C C . THR A 1 114 ? 6.649 9.061 -13.137 1.00 86.31 114 THR A C 1
ATOM 911 O O . THR A 1 114 ? 6.075 8.327 -13.938 1.00 86.31 114 THR A O 1
ATOM 914 N N . ILE A 1 115 ? 7.939 9.382 -13.280 1.00 92.94 115 ILE A N 1
ATOM 915 C CA . ILE A 1 115 ? 8.809 8.799 -14.307 1.00 92.94 115 ILE A CA 1
ATOM 916 C C . ILE A 1 115 ? 9.774 7.820 -13.650 1.00 92.94 115 ILE A C 1
ATOM 918 O O . ILE A 1 115 ? 10.587 8.198 -12.804 1.00 92.94 115 ILE A O 1
ATOM 922 N N . TYR A 1 116 ? 9.713 6.563 -14.074 1.00 94.31 116 TYR A N 1
ATOM 923 C CA . TYR A 1 116 ? 10.640 5.525 -13.660 1.00 94.31 116 TYR A CA 1
ATOM 924 C C . TYR A 1 116 ? 11.705 5.279 -14.725 1.00 94.31 116 TYR A C 1
ATOM 926 O O . TYR A 1 116 ? 11.388 5.052 -15.890 1.00 94.31 116 TYR A O 1
ATOM 934 N N . THR A 1 117 ? 12.972 5.278 -14.320 1.00 97.06 117 THR A N 1
ATOM 935 C CA . THR A 1 117 ? 14.083 4.860 -15.181 1.00 97.06 117 THR A CA 1
ATOM 936 C C . THR A 1 117 ? 14.381 3.386 -14.934 1.00 97.06 117 THR A C 1
ATOM 938 O O . THR A 1 117 ? 14.783 3.020 -13.828 1.00 97.06 117 THR A O 1
ATOM 941 N N . VAL A 1 118 ? 14.220 2.566 -15.972 1.00 97.44 118 VAL A N 1
ATOM 942 C CA . VAL A 1 118 ? 14.448 1.116 -15.948 1.00 97.44 118 VAL A CA 1
ATOM 943 C C . VAL A 1 118 ? 15.876 0.796 -15.508 1.00 97.44 118 VAL A C 1
ATOM 945 O O . VAL A 1 118 ? 16.850 1.353 -16.022 1.00 97.44 118 VAL A O 1
ATOM 948 N N . LYS A 1 119 ? 16.006 -0.132 -14.564 1.00 97.00 119 LYS A N 1
ATOM 949 C CA . LYS A 1 119 ? 17.259 -0.617 -13.984 1.00 97.00 119 LYS A CA 1
ATOM 950 C C . LYS A 1 119 ? 17.579 -2.025 -14.486 1.00 97.00 119 LYS A C 1
ATOM 952 O O . LYS A 1 119 ? 16.749 -2.733 -15.054 1.00 97.00 119 LYS A O 1
ATOM 957 N N . LYS A 1 120 ? 18.829 -2.451 -14.288 1.00 97.00 120 LYS A N 1
ATOM 958 C CA . LYS A 1 120 ? 19.280 -3.800 -14.660 1.00 97.00 120 LYS A CA 1
ATOM 959 C C . LYS A 1 120 ? 18.461 -4.859 -13.908 1.00 97.00 120 LYS A C 1
ATOM 961 O O . LYS A 1 120 ? 18.453 -4.861 -12.682 1.00 97.00 120 LYS A O 1
ATOM 966 N N . GLY A 1 121 ? 17.837 -5.778 -14.650 1.00 94.38 121 GLY A N 1
ATOM 967 C CA . GLY A 1 121 ? 17.048 -6.892 -14.101 1.00 94.38 121 GLY A CA 1
ATOM 968 C C . GLY A 1 121 ? 15.550 -6.614 -13.919 1.00 94.38 121 GLY A C 1
ATOM 969 O O . GLY A 1 121 ? 14.826 -7.491 -13.425 1.00 94.38 121 GLY A O 1
ATOM 970 N N . ASP A 1 122 ? 15.089 -5.429 -14.321 1.00 97.50 122 ASP A N 1
ATOM 971 C CA . ASP A 1 122 ? 13.672 -5.087 -14.335 1.00 97.50 122 ASP A CA 1
ATOM 972 C C . ASP A 1 122 ? 12.908 -5.821 -15.439 1.00 97.50 122 ASP A C 1
ATOM 974 O O . ASP A 1 122 ? 13.428 -6.118 -16.514 1.00 97.50 122 ASP A O 1
ATOM 978 N N . THR A 1 123 ? 11.630 -6.053 -15.162 1.00 97.44 123 THR A N 1
ATOM 979 C CA . THR A 1 123 ? 10.607 -6.452 -16.131 1.00 97.44 123 THR A CA 1
ATOM 980 C C . THR A 1 123 ? 9.388 -5.562 -15.916 1.00 97.44 123 THR A C 1
ATOM 982 O O . THR A 1 123 ? 9.210 -5.049 -14.806 1.00 97.44 123 THR A O 1
ATOM 985 N N . LEU A 1 124 ? 8.521 -5.397 -16.923 1.00 96.31 124 LEU A N 1
ATOM 986 C CA . LEU A 1 124 ? 7.271 -4.651 -16.724 1.00 96.31 124 LEU A CA 1
ATOM 987 C C . LEU A 1 124 ? 6.441 -5.245 -15.578 1.00 96.31 124 LEU A C 1
ATOM 989 O O . LEU A 1 124 ? 5.912 -4.488 -14.780 1.00 96.31 124 LEU A O 1
ATOM 993 N N . TRP A 1 125 ? 6.432 -6.572 -15.409 1.00 95.19 125 TRP A N 1
ATOM 994 C CA . TRP A 1 125 ? 5.787 -7.231 -14.267 1.00 95.19 125 TRP A CA 1
ATOM 995 C C . TRP A 1 125 ? 6.345 -6.772 -12.916 1.00 95.19 125 TRP A C 1
ATOM 997 O O . TRP A 1 125 ? 5.591 -6.390 -12.027 1.00 95.19 125 TRP A O 1
ATOM 1007 N N . LYS A 1 126 ? 7.675 -6.781 -12.740 1.00 93.00 126 LYS A N 1
ATOM 1008 C CA . LYS A 1 126 ? 8.303 -6.341 -11.482 1.00 93.00 126 LYS A CA 1
ATOM 1009 C C . LYS A 1 126 ? 8.067 -4.858 -11.234 1.00 93.00 126 LYS A C 1
ATOM 1011 O O . LYS A 1 12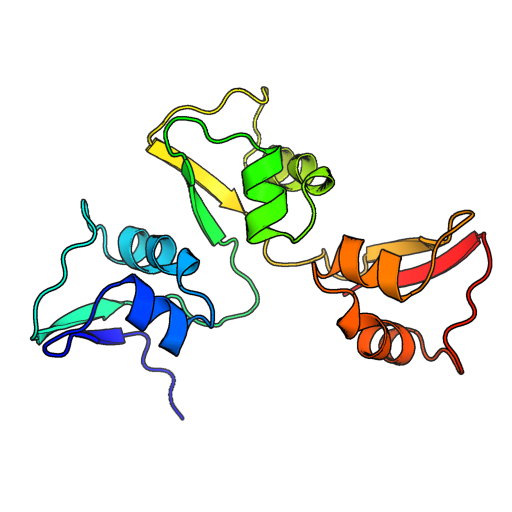6 ? 7.849 -4.467 -10.093 1.00 93.00 126 LYS A O 1
ATOM 1016 N N . ILE A 1 127 ? 8.120 -4.035 -12.280 1.00 92.56 127 ILE A N 1
ATOM 1017 C CA . ILE A 1 127 ? 7.832 -2.603 -12.178 1.00 92.56 127 ILE A CA 1
ATOM 1018 C C . ILE A 1 127 ? 6.369 -2.413 -11.771 1.00 92.56 127 ILE A C 1
ATOM 1020 O O . ILE A 1 127 ? 6.112 -1.722 -10.791 1.00 92.56 127 ILE A O 1
ATOM 1024 N N . SER A 1 128 ? 5.428 -3.096 -12.419 1.00 90.19 128 SER A N 1
ATOM 1025 C CA . SER A 1 128 ? 4.009 -3.010 -12.085 1.00 90.19 128 SER A CA 1
ATOM 1026 C C . SER A 1 128 ? 3.704 -3.501 -10.675 1.00 90.19 128 SER A C 1
ATOM 1028 O O . SER A 1 128 ? 3.045 -2.798 -9.918 1.00 90.19 128 SER A O 1
ATOM 1030 N N . GLN A 1 129 ? 4.291 -4.617 -10.246 1.00 85.31 129 GLN A N 1
ATOM 1031 C CA . GLN A 1 129 ? 4.206 -5.068 -8.857 1.00 85.31 129 GLN A CA 1
ATOM 1032 C C . GLN A 1 129 ? 4.757 -4.007 -7.894 1.00 85.31 129 GLN A C 1
ATOM 1034 O O . GLN A 1 129 ? 4.171 -3.720 -6.852 1.00 85.31 129 GLN A O 1
ATOM 1039 N N . ASN A 1 130 ? 5.885 -3.390 -8.246 1.00 83.38 130 ASN A N 1
ATOM 1040 C CA . ASN A 1 130 ? 6.537 -2.392 -7.407 1.00 83.38 130 ASN A CA 1
ATOM 1041 C C . ASN A 1 130 ? 5.803 -1.060 -7.349 1.00 83.38 130 ASN A C 1
ATOM 1043 O O . ASN A 1 130 ? 6.004 -0.341 -6.380 1.00 83.38 130 ASN A O 1
ATOM 1047 N N . PHE A 1 131 ? 5.018 -0.699 -8.356 1.00 82.81 131 PHE A N 1
ATOM 1048 C CA . PHE A 1 131 ? 4.356 0.599 -8.426 1.00 82.81 131 PHE A CA 1
ATOM 1049 C C . PHE A 1 131 ? 2.869 0.486 -8.131 1.00 82.81 131 PHE A C 1
ATOM 1051 O O . PHE A 1 131 ? 2.389 1.189 -7.247 1.00 82.81 131 PHE A O 1
ATOM 1058 N N . PHE A 1 132 ? 2.185 -0.483 -8.722 1.00 78.88 132 PHE A N 1
ATOM 1059 C CA . PHE A 1 132 ? 0.747 -0.690 -8.574 1.00 78.88 132 PHE A CA 1
ATOM 1060 C C . PHE A 1 132 ? 0.376 -1.750 -7.532 1.00 78.88 132 PHE A C 1
ATOM 1062 O O . PHE A 1 132 ? -0.802 -1.960 -7.281 1.00 78.88 132 PHE A O 1
ATOM 1069 N N . GLY A 1 133 ? 1.358 -2.441 -6.939 1.00 76.50 133 GLY A N 1
ATOM 1070 C CA . GLY A 1 133 ? 1.088 -3.537 -6.000 1.00 76.50 133 GLY A CA 1
ATOM 1071 C C . GLY A 1 133 ? 0.573 -4.814 -6.672 1.00 76.50 133 GLY A C 1
ATOM 1072 O O . GLY A 1 133 ? 0.289 -5.791 -5.985 1.00 76.50 133 GLY A O 1
ATOM 1073 N N . ASP A 1 134 ? 0.505 -4.822 -8.003 1.00 78.31 134 ASP A N 1
ATOM 1074 C CA . ASP A 1 134 ? -0.011 -5.921 -8.806 1.00 78.31 134 ASP A CA 1
ATOM 1075 C C . ASP A 1 134 ? 0.785 -6.012 -10.113 1.00 78.31 134 ASP A C 1
ATOM 1077 O O . ASP A 1 134 ? 0.731 -5.128 -10.974 1.00 78.31 134 ASP A O 1
ATOM 1081 N N . GLY A 1 135 ? 1.569 -7.081 -10.253 1.00 85.44 135 GLY A N 1
ATOM 1082 C CA . GLY A 1 135 ? 2.348 -7.339 -11.460 1.00 85.44 135 GLY A CA 1
ATOM 1083 C C . GLY A 1 135 ? 1.496 -7.559 -12.712 1.00 85.44 135 GLY A C 1
ATOM 1084 O O . GLY A 1 135 ? 1.968 -7.255 -13.808 1.00 85.44 135 GLY A O 1
ATOM 1085 N N . SER A 1 136 ? 0.238 -7.998 -12.572 1.00 89.06 136 SER A N 1
ATOM 1086 C CA . SER A 1 136 ? -0.668 -8.240 -13.703 1.00 89.06 136 SER A CA 1
ATOM 1087 C C . SER A 1 136 ? -1.030 -6.961 -14.464 1.00 89.06 136 SER A C 1
ATOM 1089 O O . SER A 1 136 ? -1.298 -7.008 -15.663 1.00 89.06 136 SER A O 1
ATOM 1091 N N . LYS A 1 137 ? -0.859 -5.798 -13.824 1.00 89.19 137 LYS A N 1
ATOM 1092 C CA . LYS A 1 137 ? -0.980 -4.462 -14.431 1.00 89.19 137 LYS A CA 1
ATOM 1093 C C . LYS A 1 137 ? 0.166 -4.097 -15.377 1.00 89.19 137 LYS A C 1
ATOM 1095 O O . LYS A 1 137 ? 0.332 -2.939 -15.755 1.00 89.19 137 LYS A O 1
ATOM 1100 N N . TYR A 1 138 ? 1.024 -5.042 -15.755 1.00 94.81 138 TYR A N 1
ATOM 1101 C CA . TYR A 1 138 ? 2.070 -4.786 -16.748 1.00 94.81 138 TYR A CA 1
ATOM 1102 C C . TYR A 1 138 ? 1.493 -4.415 -18.121 1.00 94.81 138 TYR A C 1
ATOM 1104 O O . TYR A 1 138 ? 2.111 -3.626 -18.833 1.00 94.81 138 TYR A O 1
ATOM 1112 N N . ALA A 1 139 ? 0.313 -4.939 -18.476 1.00 94.12 139 ALA A N 1
ATOM 1113 C CA . ALA A 1 139 ? -0.379 -4.596 -19.717 1.00 94.12 139 ALA A CA 1
ATOM 1114 C C . ALA A 1 139 ? -0.845 -3.130 -19.716 1.00 94.12 139 ALA A C 1
ATOM 1116 O O . ALA A 1 139 ? -0.624 -2.416 -20.694 1.00 94.12 139 ALA A O 1
ATOM 1117 N N . ASP A 1 140 ? -1.386 -2.657 -18.589 1.00 91.75 140 ASP A N 1
ATOM 1118 C CA . ASP A 1 140 ? -1.760 -1.251 -18.396 1.00 91.75 140 ASP A CA 1
ATOM 1119 C C . ASP A 1 140 ? -0.528 -0.343 -18.529 1.00 91.75 140 ASP A C 1
ATOM 1121 O O . ASP A 1 140 ? -0.549 0.658 -19.244 1.00 91.75 140 ASP A O 1
ATOM 1125 N N . LEU A 1 141 ? 0.590 -0.736 -17.906 1.00 94.00 141 LEU A N 1
ATOM 1126 C CA . LEU A 1 141 ? 1.855 -0.002 -17.980 1.00 94.00 141 LEU A CA 1
ATOM 1127 C C . LEU A 1 141 ? 2.432 0.047 -19.406 1.00 94.00 141 LEU A C 1
ATOM 1129 O O . LEU A 1 141 ? 2.994 1.068 -19.816 1.00 94.00 141 LEU A O 1
ATOM 1133 N N . LEU A 1 142 ? 2.306 -1.047 -20.157 1.00 96.38 142 LEU A N 1
ATOM 1134 C CA . LEU A 1 142 ? 2.701 -1.149 -21.562 1.00 96.38 142 LEU A CA 1
ATOM 1135 C C . LEU A 1 142 ? 1.877 -0.181 -22.420 1.00 96.38 142 LEU A C 1
ATOM 1137 O O . LEU A 1 142 ? 2.459 0.614 -23.164 1.00 96.38 142 LEU A O 1
ATOM 1141 N N . ALA A 1 143 ? 0.551 -0.199 -22.259 1.00 95.19 143 ALA A N 1
ATOM 1142 C CA . ALA A 1 143 ? -0.374 0.681 -22.969 1.00 95.19 143 ALA A CA 1
ATOM 1143 C C . ALA A 1 143 ? -0.127 2.161 -22.636 1.00 95.19 143 ALA A C 1
ATOM 1145 O O . ALA A 1 143 ? 0.016 2.980 -23.542 1.00 95.19 143 ALA A O 1
ATOM 1146 N N . LEU A 1 144 ? 0.040 2.496 -21.352 1.00 93.81 144 LEU A N 1
ATOM 1147 C CA . LEU A 1 144 ? 0.352 3.848 -20.872 1.00 93.81 144 LEU A CA 1
ATOM 1148 C C . LEU A 1 144 ? 1.596 4.452 -21.542 1.00 93.81 144 LEU A C 1
ATOM 1150 O O . LEU A 1 144 ? 1.686 5.664 -21.757 1.00 93.81 144 LEU A O 1
ATOM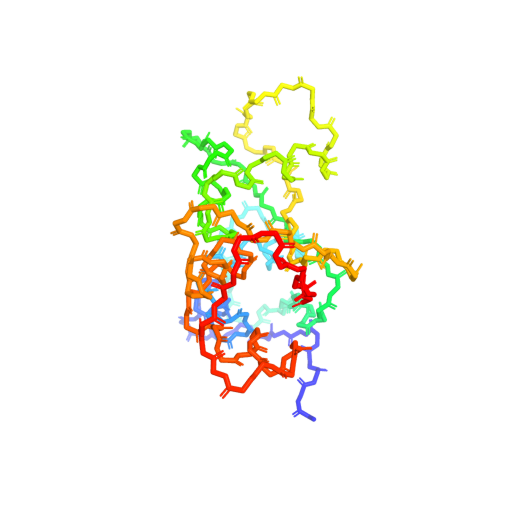 1154 N N . ASN A 1 145 ? 2.574 3.602 -21.851 1.00 95.88 145 ASN A N 1
ATOM 1155 C CA . ASN A 1 145 ? 3.849 3.998 -22.435 1.00 95.88 145 ASN A CA 1
ATOM 1156 C C . ASN A 1 145 ? 3.931 3.769 -23.947 1.00 95.88 145 ASN A C 1
ATOM 1158 O O . ASN A 1 145 ? 5.000 3.981 -24.519 1.00 95.88 145 ASN A O 1
ATOM 1162 N N . ASN A 1 146 ? 2.830 3.365 -24.594 1.00 96.44 146 ASN A N 1
ATOM 1163 C CA . ASN A 1 146 ? 2.768 3.026 -26.018 1.00 96.44 146 ASN A CA 1
ATOM 1164 C C . ASN A 1 146 ? 3.883 2.052 -26.448 1.00 96.44 146 ASN A C 1
ATOM 1166 O O . ASN A 1 146 ? 4.489 2.208 -27.511 1.00 96.44 146 ASN A O 1
ATOM 1170 N N . LEU A 1 147 ? 4.208 1.074 -25.597 1.00 96.00 147 LEU A N 1
ATOM 1171 C CA . LEU A 1 147 ? 5.249 0.097 -25.901 1.00 96.00 147 LEU A CA 1
ATOM 1172 C C . LEU A 1 147 ? 4.678 -1.015 -26.795 1.00 96.00 147 LEU A C 1
ATOM 1174 O O . LEU A 1 147 ? 3.598 -1.524 -26.515 1.00 96.00 147 LEU A O 1
ATOM 1178 N N . PRO A 1 148 ? 5.393 -1.447 -27.848 1.00 94.06 148 PRO A N 1
ATOM 1179 C CA . PRO A 1 148 ? 4.893 -2.482 -28.757 1.00 94.06 148 PRO A CA 1
ATOM 1180 C C . PRO A 1 148 ? 4.963 -3.900 -28.166 1.00 94.06 148 PRO A C 1
ATOM 1182 O O . PRO A 1 148 ? 4.389 -4.828 -28.725 1.00 94.06 148 PRO A O 1
ATOM 1185 N N . ASN A 1 149 ? 5.729 -4.096 -27.090 1.00 94.56 149 ASN A N 1
ATOM 1186 C CA . ASN A 1 149 ? 5.887 -5.356 -26.365 1.00 94.56 149 ASN A CA 1
ATOM 1187 C C . ASN A 1 149 ? 6.479 -5.088 -24.968 1.00 94.56 149 ASN A C 1
ATOM 1189 O O . ASN A 1 149 ? 6.738 -3.944 -24.594 1.00 94.56 149 ASN A O 1
ATOM 1193 N N . ASP A 1 150 ? 6.707 -6.152 -24.204 1.00 93.56 150 ASP A N 1
ATOM 1194 C CA . ASP A 1 150 ? 7.204 -6.122 -22.828 1.00 93.56 150 ASP A CA 1
ATOM 1195 C C . ASP A 1 150 ? 8.732 -5.969 -22.693 1.00 93.56 150 ASP A C 1
ATOM 1197 O O . ASP A 1 150 ? 9.255 -5.901 -21.574 1.00 93.56 150 ASP A O 1
ATOM 1201 N N . LYS A 1 151 ? 9.468 -5.875 -23.811 1.00 95.44 151 LYS A N 1
ATOM 1202 C CA . LYS A 1 151 ? 10.920 -5.684 -23.790 1.00 95.44 151 LYS A CA 1
ATOM 1203 C C . LYS A 1 151 ? 11.253 -4.237 -23.450 1.00 95.44 151 LYS A C 1
ATOM 1205 O O . LYS A 1 151 ? 11.015 -3.315 -24.229 1.00 95.44 151 LYS A O 1
ATOM 1210 N N . ILE A 1 152 ? 11.905 -4.063 -22.308 1.00 97.06 152 ILE A N 1
ATOM 1211 C CA . ILE A 1 152 ? 12.413 -2.780 -21.819 1.00 97.06 152 ILE A CA 1
ATOM 1212 C C . ILE A 1 152 ? 13.940 -2.780 -21.758 1.00 97.06 152 ILE A C 1
ATOM 1214 O O . ILE A 1 152 ? 14.572 -3.821 -21.569 1.00 97.06 152 ILE A O 1
ATOM 1218 N N . LYS A 1 153 ? 14.551 -1.604 -21.918 1.00 96.94 153 LYS A N 1
ATOM 1219 C CA . LYS A 1 153 ? 16.010 -1.421 -21.862 1.00 96.94 153 LYS A CA 1
ATOM 1220 C C . LYS A 1 153 ? 16.412 -0.646 -20.615 1.00 96.94 153 LYS A C 1
ATOM 1222 O O . LYS A 1 153 ? 15.731 0.296 -20.224 1.00 96.94 153 LYS A O 1
ATOM 1227 N N . VAL A 1 154 ? 17.552 -0.993 -20.018 1.00 97.50 154 VAL A N 1
ATOM 1228 C CA . VAL A 1 154 ? 18.138 -0.205 -18.919 1.00 97.50 154 VAL A CA 1
ATOM 1229 C C . VAL A 1 154 ? 18.303 1.252 -19.362 1.00 97.50 154 VAL A C 1
ATOM 1231 O O . VAL A 1 154 ? 18.774 1.514 -20.466 1.00 97.50 154 VAL A O 1
ATOM 1234 N N . GLY A 1 155 ? 17.892 2.192 -18.512 1.00 96.62 155 GLY A N 1
ATOM 1235 C CA . GLY A 1 155 ? 17.886 3.625 -18.807 1.00 96.62 155 GLY A CA 1
ATOM 1236 C C . GLY A 1 155 ? 16.620 4.135 -19.505 1.00 96.62 155 GLY A C 1
ATOM 1237 O O . GLY A 1 155 ? 16.419 5.347 -19.568 1.00 96.62 155 GLY A O 1
ATOM 1238 N N . GLN A 1 156 ? 15.741 3.253 -19.993 1.00 98.06 156 GLN A N 1
ATOM 1239 C CA . GLN A 1 156 ? 14.457 3.647 -20.574 1.00 98.06 156 GLN A CA 1
ATOM 1240 C C . GLN A 1 156 ? 13.576 4.328 -19.522 1.00 98.06 156 GLN A C 1
ATOM 1242 O O . GLN A 1 156 ? 13.485 3.861 -18.389 1.00 98.06 156 GLN A O 1
ATOM 1247 N N . LYS A 1 157 ? 12.921 5.431 -19.896 1.00 97.00 157 LYS A N 1
ATOM 1248 C CA . LYS A 1 157 ? 11.989 6.159 -19.028 1.00 97.00 157 LYS A CA 1
ATOM 1249 C C . LYS A 1 157 ? 10.560 5.691 -19.286 1.00 97.00 157 LYS A C 1
ATOM 1251 O O . LYS A 1 157 ? 10.121 5.702 -20.432 1.00 97.00 157 LYS A O 1
ATOM 1256 N N . LEU A 1 158 ? 9.855 5.315 -18.225 1.00 96.56 158 LEU A N 1
ATOM 1257 C CA . LEU A 1 158 ? 8.454 4.908 -18.240 1.00 96.56 158 LEU A CA 1
ATOM 1258 C C . LEU A 1 158 ? 7.630 5.883 -17.403 1.00 96.56 158 LEU A C 1
ATOM 1260 O O . LEU A 1 158 ? 7.998 6.190 -16.270 1.00 96.56 158 LEU A O 1
ATOM 1264 N N . LYS A 1 159 ? 6.512 6.350 -17.949 1.00 94.69 159 LYS A N 1
ATOM 1265 C CA . LYS A 1 159 ? 5.435 6.976 -17.187 1.00 94.69 159 LYS A CA 1
ATOM 1266 C C . LYS A 1 159 ? 4.783 5.917 -16.306 1.00 94.69 159 LYS A C 1
ATOM 1268 O O . LYS A 1 159 ? 4.504 4.821 -16.783 1.00 94.69 159 LYS A O 1
ATOM 1273 N N . ILE A 1 160 ? 4.550 6.263 -15.049 1.00 89.94 160 ILE A N 1
ATOM 1274 C CA . ILE A 1 160 ? 3.813 5.482 -14.062 1.00 89.94 160 ILE A CA 1
ATOM 1275 C C . ILE A 1 160 ? 2.677 6.384 -13.554 1.00 89.94 160 ILE A C 1
ATOM 1277 O O . ILE A 1 160 ? 2.966 7.491 -13.086 1.00 89.94 160 ILE A O 1
ATOM 1281 N N . ASN A 1 161 ? 1.419 5.950 -13.672 1.00 78.50 161 ASN A N 1
ATOM 1282 C CA . ASN A 1 161 ? 0.245 6.685 -13.189 1.00 78.50 161 ASN A CA 1
ATOM 1283 C C . ASN A 1 161 ? -0.817 5.771 -12.578 1.00 78.50 161 ASN A C 1
ATOM 1285 O O . ASN A 1 161 ? -0.849 4.579 -12.942 1.00 78.50 161 ASN A O 1
#

Organism: NCBI:txid3033793

Secondary structure (DSSP, 8-state):
----SEEEPPTT--HHHHHHHHHS-GGG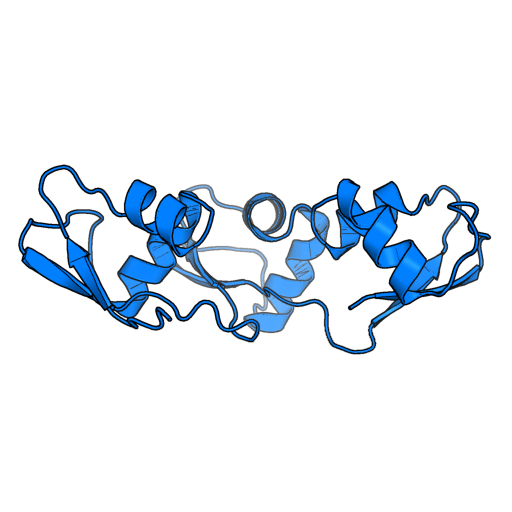HHHHHHHTT-SSS---TTPEEEPPP--TT-PEEEEPPTT--HHHHHHHHHS-GGGHHHHHHHHT-SSS---TT-EEEE--SPPTTEEEEP-TT--HHHHHHHHHS-GGGHHHHHHHTT-SSS---TT-EEEE-

pLDDT: mean 86.76, std 12.07, range [37.97, 98.06]

Radius of gyration: 18.38 Å; chains: 1; bounding box: 50×24×48 Å

Sequence (161 aa):
MENSDFYTVLKGDTLCNIAKKFLGDTDRFQEIMMLNNLEDENVYPGQTLRLPKNQCSGDILYKVKSGDSLWDIAQRFLGNGKKFKQIIKLNKLTTDMLYPGQILKIPTEIPSNTIYTVKKGDTLWKISQNFFGDGSKYADLLALNNLPNDKIKVGQKLKIN

InterPro domains:
  IPR018392 LysM domain [PF01476] (7-52)
  IPR018392 LysM domain [PF01476] (62-107)
  IPR018392 LysM domain [PF01476] (116-160)
  IPR018392 LysM domain [PS51782] (5-51)
  IPR018392 LysM domain [PS51782] (60-106)
  IPR018392 LysM domain [PS51782] (114-160)
  IPR018392 LysM domain [SM00257] (6-52)
  IPR018392 LysM domain [SM00257] (61-107)
  IPR018392 LysM domain [SM00257] (115-161)
  IPR018392 LysM domain [cd00118] (6-51)
  IPR018392 LysM domain [cd00118] (62-106)
  IPR018392 LysM domain [cd00118] (114-160)
  IPR036779 LysM domain superfamily [G3DSA:3.10.350.10] (5-52)
  IPR036779 LysM domain superfamily [G3DSA:3.10.350.10] (57-112)
  IPR036779 LysM domain superfamily [G3DSA:3.10.350.10] (113-161)
  IPR036779 LysM domain superfamily [SSF54106] (6-52)
  IPR036779 LysM domain superfamily [SSF54106] (60-107)
  IPR036779 LysM domain superfamily [SSF54106] (113-160)
  IPR052196 Bacterial Potassium Binding [PTHR34700] (62-108)

Foldseek 3Di:
DDPPLKDFDAVPDWLQVVCCVPVVGSQLSVQQCVQQVNPDRDDDGRDMTRDDPPPPPFFRKDFDAPPDWLLVVCCVQVLGSVCSVVQCVQQVPPDRDDDGRDITGHDQDDPAFDKDFDAPPDWLLVVCCNGRSGSVCSVVQCVQQVNPDGDDDGRDIGGDD